Protein AF-A0AAE8LQ64-F1 (afdb_monomer_lite)

Sequence (63 aa):
MSTITMSFDVAERQGGWCFRHPAGDESAPWSSPYPSRRAAEEAAVKACEEHLARAVASALGVA

Radius of gyration: 12.98 Å; chains: 1; bounding box: 26×24×36 Å

Structure (mmCIF, N/CA/C/O backbone):
data_AF-A0AAE8LQ64-F1
#
_entry.id   AF-A0AAE8LQ64-F1
#
loop_
_atom_site.group_PDB
_atom_site.id
_atom_site.type_symbol
_atom_site.label_atom_id
_atom_site.label_alt_id
_atom_site.label_comp_id
_atom_site.label_asym_id
_atom_site.label_entity_id
_atom_site.label_seq_id
_atom_site.pdbx_PDB_ins_code
_atom_site.Cartn_x
_atom_site.Cartn_y
_atom_site.Cartn_z
_atom_site.occupancy
_atom_site.B_iso_or_equiv
_atom_site.auth_seq_id
_atom_site.auth_comp_id
_atom_site.auth_asym_id
_atom_site.auth_atom_id
_atom_site.pdbx_PDB_model_num
ATOM 1 N N . MET A 1 1 ? -12.009 -8.117 16.464 1.00 42.72 1 MET A N 1
ATOM 2 C CA . MET A 1 1 ? -10.895 -7.156 16.579 1.00 42.72 1 MET A CA 1
ATOM 3 C C . MET A 1 1 ? -10.200 -7.137 15.233 1.00 42.72 1 MET A C 1
ATOM 5 O O . MET A 1 1 ? -9.760 -8.196 14.807 1.00 42.72 1 MET A O 1
ATOM 9 N N . SER A 1 2 ? -10.196 -6.011 14.522 1.00 50.88 2 SER A N 1
ATOM 10 C CA . SER A 1 2 ? -9.500 -5.908 13.236 1.00 50.88 2 SER A CA 1
ATOM 11 C C . SER A 1 2 ? -7.999 -5.885 13.507 1.00 50.88 2 SER A C 1
ATOM 13 O O . SER A 1 2 ? -7.491 -4.914 14.062 1.00 50.88 2 SER A O 1
ATOM 15 N N . THR A 1 3 ? -7.302 -6.976 13.199 1.00 58.31 3 THR A N 1
ATOM 16 C CA . THR A 1 3 ? -5.840 -7.020 13.270 1.00 58.31 3 THR A CA 1
ATOM 17 C C . THR A 1 3 ? -5.306 -6.052 12.224 1.00 58.31 3 THR A C 1
ATOM 19 O O . THR A 1 3 ? -5.512 -6.256 11.030 1.00 58.31 3 THR A O 1
ATOM 22 N N . ILE A 1 4 ? -4.675 -4.966 12.664 1.00 60.78 4 ILE A N 1
ATOM 23 C CA . ILE A 1 4 ? -4.046 -4.018 11.749 1.00 60.78 4 ILE A CA 1
ATOM 24 C C . ILE A 1 4 ? -2.773 -4.685 11.220 1.00 60.78 4 ILE A C 1
ATOM 26 O O . ILE A 1 4 ? -1.764 -4.758 11.920 1.00 60.78 4 ILE A O 1
ATOM 30 N N . THR A 1 5 ? -2.826 -5.206 9.997 1.00 64.44 5 THR A N 1
ATOM 31 C CA . THR A 1 5 ? -1.674 -5.855 9.364 1.00 64.44 5 THR A CA 1
ATOM 32 C C . THR A 1 5 ? -0.805 -4.811 8.656 1.00 64.44 5 THR A C 1
ATOM 34 O O . THR A 1 5 ? -1.219 -4.171 7.688 1.00 64.44 5 THR A O 1
ATOM 37 N N . MET A 1 6 ? 0.423 -4.644 9.152 1.00 76.25 6 MET A N 1
ATOM 38 C CA . MET A 1 6 ? 1.466 -3.755 8.618 1.00 76.25 6 MET A CA 1
ATOM 39 C C . MET 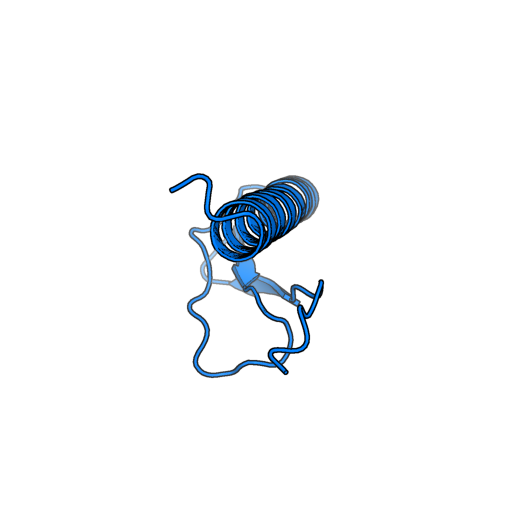A 1 6 ? 2.367 -4.490 7.620 1.00 76.25 6 MET A C 1
ATOM 41 O O . MET A 1 6 ? 3.576 -4.588 7.811 1.00 76.25 6 MET A O 1
ATOM 45 N N . SER A 1 7 ? 1.785 -5.074 6.579 1.00 85.81 7 SER A N 1
ATOM 46 C CA . SER A 1 7 ? 2.545 -5.800 5.563 1.00 85.81 7 SER A CA 1
ATOM 47 C C . SER A 1 7 ? 2.166 -5.312 4.175 1.00 85.81 7 SER A C 1
ATOM 49 O O . SER A 1 7 ? 0.999 -5.047 3.907 1.00 85.81 7 SER A O 1
ATOM 51 N N . PHE A 1 8 ? 3.144 -5.213 3.283 1.00 90.31 8 PHE A N 1
ATOM 52 C CA . PHE A 1 8 ? 2.926 -4.928 1.868 1.00 90.31 8 PHE A CA 1
ATOM 53 C C . PHE A 1 8 ? 3.766 -5.878 1.010 1.00 90.31 8 PHE A C 1
ATOM 55 O O . PHE A 1 8 ? 4.859 -6.277 1.411 1.00 90.31 8 PHE A O 1
ATOM 62 N N . ASP A 1 9 ? 3.254 -6.241 -0.163 1.00 92.06 9 ASP A N 1
ATOM 63 C CA . ASP A 1 9 ? 4.040 -6.947 -1.176 1.00 92.06 9 ASP A CA 1
ATOM 64 C C . ASP A 1 9 ? 4.586 -5.936 -2.178 1.00 92.06 9 ASP A C 1
ATOM 66 O O . ASP A 1 9 ? 3.880 -5.003 -2.554 1.00 92.06 9 ASP A O 1
ATOM 70 N N . VAL A 1 10 ? 5.811 -6.153 -2.656 1.00 92.62 10 VAL A N 1
ATOM 71 C CA . VAL A 1 10 ? 6.422 -5.372 -3.739 1.00 92.62 10 VAL A CA 1
ATOM 72 C C . VAL A 1 10 ? 6.842 -6.324 -4.847 1.00 92.62 10 VAL A C 1
ATOM 74 O O . VAL A 1 10 ? 7.531 -7.311 -4.593 1.00 92.62 10 VAL A O 1
ATOM 77 N N . ALA A 1 11 ? 6.435 -6.033 -6.078 1.00 93.69 11 ALA A N 1
ATOM 78 C CA . ALA A 1 11 ? 6.765 -6.846 -7.240 1.00 93.69 11 ALA A CA 1
ATOM 79 C C . ALA A 1 11 ? 6.919 -5.983 -8.490 1.00 93.69 11 ALA A C 1
ATOM 81 O O . ALA A 1 11 ? 6.228 -4.980 -8.665 1.00 93.69 11 ALA A O 1
ATOM 82 N N . GLU A 1 12 ? 7.800 -6.404 -9.391 1.00 94.50 12 GLU A N 1
ATOM 83 C CA . GLU A 1 12 ? 7.918 -5.799 -10.712 1.00 94.50 12 GLU A CA 1
ATOM 84 C C . GLU A 1 12 ? 6.769 -6.281 -11.612 1.00 94.50 12 GLU A C 1
ATOM 86 O O . GLU A 1 12 ? 6.544 -7.482 -11.779 1.00 94.50 12 GLU A O 1
ATOM 91 N N . ARG A 1 13 ? 5.992 -5.338 -12.151 1.00 89.81 13 ARG A N 1
ATOM 92 C CA . ARG A 1 13 ? 4.798 -5.571 -12.968 1.00 89.81 13 ARG A CA 1
ATOM 93 C C . ARG A 1 13 ? 4.683 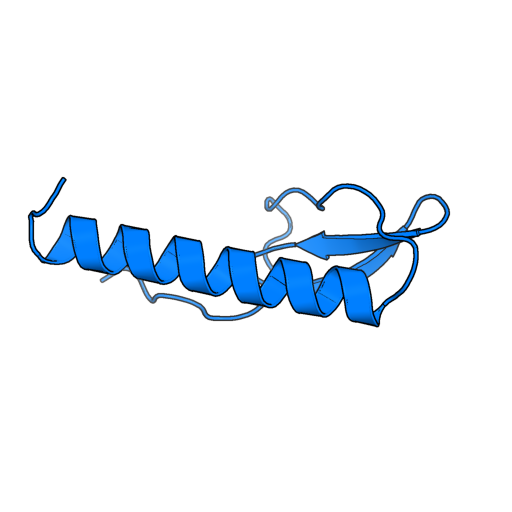-4.514 -14.064 1.00 89.81 13 ARG A C 1
ATOM 95 O O . ARG A 1 13 ? 4.964 -3.347 -13.833 1.00 89.81 13 ARG A O 1
ATOM 102 N N . GLN A 1 14 ? 4.239 -4.923 -15.257 1.00 80.75 14 GLN A N 1
ATOM 103 C CA . GLN A 1 14 ? 3.931 -4.033 -16.396 1.00 80.75 14 GLN A CA 1
ATOM 104 C C . GLN A 1 14 ? 4.970 -2.914 -16.644 1.00 80.75 14 GLN A C 1
ATOM 106 O O . GLN A 1 14 ? 4.612 -1.770 -16.904 1.00 80.75 14 GLN A O 1
ATOM 111 N N . GLY A 1 15 ? 6.265 -3.240 -16.568 1.00 86.88 15 GLY A N 1
ATOM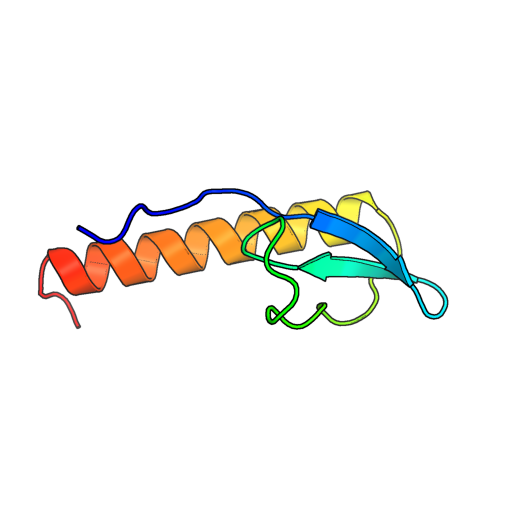 112 C CA . GLY A 1 15 ? 7.342 -2.285 -16.855 1.00 86.88 15 GLY A CA 1
ATOM 113 C C . GLY A 1 15 ? 7.698 -1.327 -15.712 1.00 86.88 15 GLY A C 1
ATOM 114 O O . GLY A 1 15 ? 8.377 -0.333 -15.957 1.00 86.88 15 GLY A O 1
ATOM 115 N N . GLY A 1 16 ? 7.270 -1.606 -14.478 1.00 93.56 16 GLY A N 1
ATOM 116 C CA . GLY A 1 16 ? 7.703 -0.869 -13.293 1.00 93.56 16 GLY A CA 1
ATOM 117 C C . GLY A 1 16 ? 7.526 -1.661 -12.001 1.00 93.56 16 GLY A C 1
ATOM 118 O O . GLY A 1 16 ? 7.117 -2.817 -11.999 1.00 93.56 16 GLY A O 1
ATOM 119 N N . TRP A 1 17 ? 7.846 -1.037 -10.876 1.00 95.75 17 TRP A N 1
ATOM 120 C CA . TRP A 1 17 ? 7.697 -1.635 -9.553 1.00 95.75 17 TRP A CA 1
ATOM 121 C C . TRP A 1 17 ? 6.353 -1.252 -8.960 1.00 95.75 17 TRP A C 1
ATOM 123 O O . TRP A 1 17 ? 6.069 -0.073 -8.817 1.00 95.75 17 TRP A O 1
ATOM 133 N N . CYS A 1 18 ? 5.531 -2.222 -8.594 1.00 94.56 18 CYS A N 1
ATOM 134 C CA . CYS A 1 18 ? 4.246 -1.993 -7.946 1.00 94.56 18 CYS A CA 1
ATOM 135 C C . CYS A 1 18 ? 4.295 -2.528 -6.516 1.00 94.56 18 CYS A C 1
ATOM 137 O O . CYS A 1 18 ? 5.082 -3.424 -6.201 1.00 94.56 18 CYS A O 1
ATOM 139 N N . PHE A 1 19 ? 3.405 -2.028 -5.665 1.00 93.56 19 PHE A N 1
ATOM 140 C CA . PHE A 1 19 ? 3.168 -2.603 -4.344 1.00 93.56 19 PHE A CA 1
ATOM 141 C C . PHE A 1 19 ? 1.678 -2.869 -4.120 1.00 93.56 19 PHE A C 1
ATOM 143 O O . PHE A 1 19 ? 0.835 -2.270 -4.784 1.00 93.56 19 PHE A O 1
ATOM 150 N N . ARG A 1 20 ? 1.335 -3.747 -3.180 1.00 91.75 20 ARG A N 1
ATOM 151 C CA . ARG A 1 20 ? -0.039 -3.899 -2.674 1.00 91.75 20 ARG A CA 1
ATOM 152 C C . ARG A 1 20 ? -0.042 -3.965 -1.153 1.00 91.75 20 ARG A C 1
ATOM 154 O O . ARG A 1 20 ? 0.899 -4.482 -0.553 1.00 91.75 20 ARG A O 1
ATOM 161 N N . HIS A 1 21 ? -1.106 -3.450 -0.550 1.00 88.06 21 HIS A N 1
ATOM 162 C CA . HIS A 1 21 ? -1.355 -3.488 0.890 1.00 88.06 21 HIS A CA 1
ATOM 163 C C . HIS A 1 21 ? -2.814 -3.913 1.130 1.00 88.06 21 HIS A C 1
ATOM 165 O O . HIS A 1 21 ? -3.693 -3.366 0.457 1.00 88.06 21 HIS A O 1
ATOM 171 N N . PRO A 1 22 ? -3.087 -4.854 2.057 1.00 85.94 22 PRO A N 1
ATOM 172 C CA . PRO A 1 22 ? -2.127 -5.616 2.871 1.00 85.94 22 PRO A CA 1
ATOM 173 C C . PRO A 1 22 ? -1.401 -6.730 2.082 1.00 85.94 22 PRO A C 1
ATOM 175 O O . PRO A 1 22 ? -1.875 -7.178 1.039 1.00 85.94 22 PRO A O 1
ATOM 178 N N . ALA A 1 23 ? -0.231 -7.181 2.555 1.00 86.69 23 ALA A N 1
ATOM 179 C CA . ALA A 1 23 ? 0.512 -8.269 1.903 1.00 86.69 23 ALA A CA 1
ATOM 180 C C . ALA A 1 23 ? -0.251 -9.591 1.981 1.00 86.69 23 ALA A C 1
ATOM 182 O O . ALA A 1 23 ? -0.912 -9.881 2.979 1.00 86.69 23 ALA A O 1
ATOM 183 N N . GLY A 1 24 ? -0.095 -10.420 0.952 1.00 81.81 24 GLY A N 1
ATOM 184 C CA . GLY A 1 24 ? -0.736 -11.730 0.854 1.00 81.81 24 GLY A CA 1
ATOM 185 C C . GLY A 1 24 ? -2.231 -11.675 0.534 1.00 81.81 24 GLY A C 1
ATOM 186 O O . GLY A 1 24 ? -2.819 -12.718 0.268 1.00 81.81 24 GLY A O 1
ATOM 187 N N . ASP A 1 25 ? -2.839 -10.488 0.500 1.00 85.69 25 ASP A N 1
ATOM 188 C CA . ASP A 1 25 ? -4.219 -10.324 0.066 1.00 85.69 25 ASP A CA 1
ATOM 189 C C . ASP A 1 25 ? -4.276 -10.292 -1.467 1.00 85.69 25 ASP A C 1
ATOM 191 O O . ASP A 1 25 ? -3.810 -9.365 -2.135 1.00 85.69 25 ASP A O 1
ATOM 195 N N . GLU A 1 26 ? -4.812 -11.362 -2.049 1.00 84.25 26 GLU A N 1
ATOM 196 C CA . GLU A 1 26 ? -4.985 -11.495 -3.497 1.00 84.25 26 GLU A CA 1
ATOM 197 C C . GLU A 1 26 ? -6.099 -10.604 -4.053 1.00 84.25 26 GLU A C 1
ATOM 199 O O . GLU A 1 26 ? -6.102 -10.319 -5.250 1.00 84.25 26 GLU A O 1
ATOM 204 N N . SER A 1 27 ? -7.002 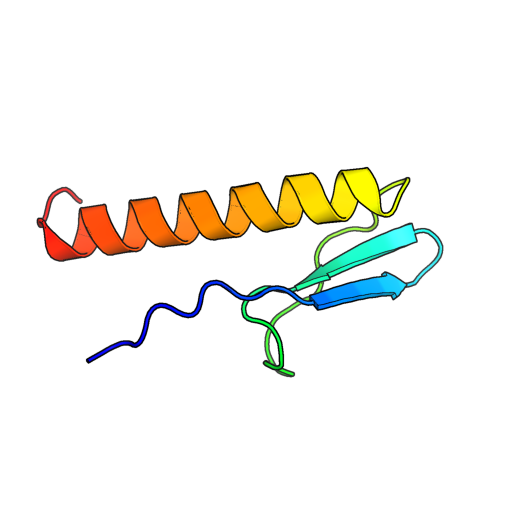-10.126 -3.194 1.00 87.44 27 SER A N 1
ATOM 205 C CA . SER A 1 27 ? -8.050 -9.175 -3.564 1.00 87.44 27 SER A CA 1
ATOM 206 C C . SER A 1 27 ? -7.574 -7.719 -3.525 1.00 87.44 27 SER A C 1
ATOM 208 O O . SER A 1 27 ? -8.201 -6.853 -4.141 1.00 87.44 27 SER A O 1
ATOM 210 N N . ALA A 1 28 ? -6.450 -7.441 -2.854 1.00 86.19 28 ALA A N 1
ATOM 211 C CA . ALA A 1 28 ? -5.886 -6.102 -2.774 1.00 86.19 28 ALA A CA 1
ATOM 212 C C . ALA A 1 28 ? -5.314 -5.654 -4.135 1.00 86.19 28 ALA A C 1
ATOM 214 O O . ALA A 1 28 ? -4.496 -6.365 -4.739 1.00 86.19 28 ALA A O 1
ATOM 215 N N . PRO A 1 29 ? -5.703 -4.465 -4.635 1.00 89.56 29 PRO A N 1
ATOM 216 C CA . PRO A 1 29 ? -5.200 -3.959 -5.901 1.00 89.56 29 PRO A CA 1
ATOM 217 C C . PRO A 1 29 ? -3.710 -3.618 -5.802 1.00 89.56 29 PRO A C 1
ATOM 219 O O . PRO A 1 29 ? -3.223 -3.119 -4.787 1.00 89.56 29 PRO A O 1
ATOM 222 N N . TRP A 1 30 ? -2.990 -3.845 -6.900 1.00 92.12 30 TRP A N 1
ATOM 223 C CA . TRP A 1 30 ? -1.633 -3.333 -7.057 1.00 92.12 30 TRP A CA 1
ATOM 224 C C . TRP A 1 30 ? -1.675 -1.839 -7.363 1.00 92.12 30 TRP A C 1
ATOM 226 O O . TRP A 1 30 ? -2.518 -1.376 -8.133 1.00 92.12 30 TRP A O 1
ATOM 236 N N . SER A 1 31 ? -0.750 -1.094 -6.772 1.00 92.19 31 SER A N 1
ATOM 237 C CA . SER A 1 31 ? -0.551 0.318 -7.056 1.00 92.19 31 SER A CA 1
ATOM 238 C C . SER A 1 31 ? 0.000 0.544 -8.464 1.00 92.19 31 SER A C 1
ATOM 240 O O . SER A 1 31 ? 0.492 -0.372 -9.133 1.00 92.19 31 SER A O 1
ATOM 242 N N . SER A 1 32 ? -0.081 1.796 -8.913 1.00 91.69 32 SER A N 1
ATOM 243 C CA . SER A 1 32 ? 0.528 2.238 -10.166 1.00 91.69 32 SER A CA 1
ATOM 244 C C . SER A 1 32 ? 2.029 1.916 -10.207 1.00 91.69 32 SER A C 1
ATOM 246 O O . SER A 1 32 ? 2.682 1.919 -9.164 1.00 91.69 32 SER A O 1
ATOM 248 N N . PRO A 1 33 ? 2.601 1.656 -11.395 1.00 93.81 33 PRO A N 1
ATOM 249 C CA . PRO A 1 33 ? 4.015 1.332 -11.526 1.00 93.81 33 PRO A CA 1
ATOM 250 C C . PRO A 1 33 ? 4.911 2.515 -11.143 1.00 93.81 33 PRO A C 1
ATOM 252 O O . PRO A 1 33 ? 4.732 3.640 -11.610 1.00 93.81 33 PRO A O 1
ATOM 255 N N . TYR A 1 34 ? 5.914 2.229 -10.319 1.00 93.44 34 TYR A N 1
ATOM 256 C CA . TYR A 1 34 ? 6.971 3.140 -9.900 1.00 93.44 34 TYR A CA 1
ATOM 257 C C . TYR A 1 34 ? 8.263 2.864 -10.680 1.00 93.44 34 TYR A C 1
ATOM 259 O O . TYR A 1 34 ? 8.535 1.722 -11.061 1.00 93.44 34 TYR A O 1
ATOM 267 N N . PRO A 1 35 ? 9.117 3.884 -10.878 1.00 92.56 35 PRO A N 1
ATOM 268 C CA . PRO A 1 35 ? 10.340 3.749 -11.671 1.00 92.56 35 PRO A CA 1
ATOM 269 C C . PRO A 1 35 ? 11.416 2.875 -11.009 1.00 92.56 35 PRO A C 1
ATOM 271 O O . PRO A 1 35 ? 12.360 2.455 -11.670 1.00 92.56 35 PRO A O 1
ATOM 274 N N . SER A 1 36 ? 11.321 2.615 -9.703 1.00 94.25 36 SER A N 1
ATOM 275 C CA . SER A 1 36 ? 12.286 1.788 -8.977 1.00 94.25 36 SER A CA 1
ATOM 276 C C . SER A 1 36 ? 11.633 1.075 -7.801 1.00 94.25 36 SER A C 1
ATOM 278 O O . SER A 1 36 ? 10.652 1.564 -7.235 1.00 94.25 36 SER A O 1
ATOM 280 N N . ARG A 1 37 ? 12.230 -0.050 -7.390 1.00 93.06 37 ARG A N 1
ATOM 281 C CA . ARG A 1 37 ? 11.801 -0.815 -6.215 1.00 93.06 37 ARG A CA 1
ATOM 282 C C . ARG A 1 37 ? 11.707 0.058 -4.970 1.00 93.06 37 ARG A C 1
ATOM 284 O O . ARG A 1 37 ? 10.706 0.019 -4.271 1.00 93.06 37 ARG A O 1
ATOM 291 N N . ARG A 1 38 ? 12.727 0.887 -4.742 1.00 94.06 38 ARG A N 1
ATOM 292 C CA . ARG A 1 38 ? 12.790 1.788 -3.590 1.00 94.06 38 ARG A CA 1
ATOM 293 C C . ARG A 1 38 ? 11.636 2.794 -3.582 1.00 94.06 38 ARG A C 1
ATOM 295 O O . ARG A 1 38 ? 11.036 3.004 -2.538 1.00 94.06 38 ARG A O 1
ATOM 302 N N . ALA A 1 39 ? 11.289 3.369 -4.736 1.00 93.25 39 ALA A N 1
ATOM 303 C CA . ALA A 1 39 ? 10.152 4.286 -4.834 1.00 93.25 39 ALA A CA 1
ATOM 304 C C . ALA A 1 39 ? 8.811 3.583 -4.539 1.00 93.25 39 ALA A C 1
ATOM 306 O O . ALA A 1 39 ? 7.946 4.167 -3.890 1.00 93.25 39 ALA A O 1
ATOM 307 N N . ALA A 1 40 ? 8.653 2.325 -4.969 1.00 93.81 40 ALA A N 1
ATOM 308 C CA . ALA A 1 40 ? 7.483 1.518 -4.621 1.00 93.81 40 ALA A CA 1
ATOM 309 C C . ALA A 1 40 ? 7.437 1.185 -3.120 1.00 93.81 40 ALA A C 1
ATOM 311 O O . ALA A 1 40 ? 6.375 1.278 -2.516 1.00 93.81 40 ALA A O 1
ATOM 312 N N . GLU A 1 41 ? 8.574 0.836 -2.508 1.00 92.19 41 GLU A N 1
ATOM 313 C CA . GLU A 1 41 ? 8.682 0.557 -1.068 1.00 92.19 41 GLU A CA 1
ATOM 314 C C . GLU A 1 41 ? 8.363 1.797 -0.217 1.00 92.19 41 GLU A C 1
ATOM 316 O O . GLU A 1 41 ? 7.567 1.709 0.714 1.00 92.19 41 GLU A O 1
ATOM 321 N N . GLU A 1 42 ? 8.912 2.967 -0.557 1.00 93.56 42 GLU A N 1
ATOM 322 C CA . GLU A 1 42 ? 8.626 4.232 0.140 1.00 93.56 42 GLU A CA 1
ATOM 323 C C . GLU A 1 42 ? 7.133 4.598 0.050 1.00 93.56 42 GLU A C 1
ATOM 325 O O . GLU A 1 42 ? 6.520 5.002 1.042 1.00 93.56 42 GLU A O 1
ATOM 330 N N . ALA A 1 43 ? 6.513 4.395 -1.117 1.00 92.50 43 ALA A N 1
ATOM 331 C CA . ALA A 1 43 ? 5.080 4.606 -1.291 1.00 92.50 43 ALA A CA 1
ATOM 332 C C . ALA A 1 43 ? 4.230 3.580 -0.518 1.00 92.50 43 ALA A C 1
ATOM 334 O O . ALA A 1 43 ? 3.192 3.945 0.038 1.00 92.50 43 ALA A O 1
ATOM 335 N N . ALA A 1 44 ? 4.679 2.324 -0.435 1.00 91.50 44 ALA A N 1
ATOM 336 C CA . ALA A 1 44 ? 4.014 1.279 0.336 1.00 91.50 44 ALA A CA 1
ATOM 337 C C . ALA A 1 44 ? 4.022 1.578 1.838 1.00 91.50 44 ALA A C 1
ATOM 339 O O . ALA A 1 44 ? 2.987 1.470 2.494 1.00 91.50 44 ALA A O 1
ATOM 340 N N . VAL A 1 45 ? 5.166 2.019 2.372 1.00 90.94 45 VAL A N 1
ATOM 341 C CA . VAL A 1 45 ? 5.291 2.445 3.774 1.00 90.94 45 VAL A CA 1
ATOM 342 C C . VAL A 1 45 ? 4.329 3.591 4.066 1.00 90.94 45 VAL A C 1
ATOM 344 O O . VAL A 1 45 ? 3.563 3.511 5.024 1.00 90.94 45 VAL A O 1
ATOM 347 N N . LYS A 1 46 ? 4.287 4.609 3.203 1.00 91.06 46 LYS A N 1
ATOM 348 C CA . LYS A 1 46 ? 3.364 5.735 3.377 1.00 91.06 46 LYS A CA 1
ATOM 349 C C . LYS A 1 46 ? 1.895 5.297 3.359 1.00 91.06 46 LYS A C 1
ATOM 351 O O . LYS A 1 46 ? 1.103 5.772 4.167 1.00 91.06 46 LYS A O 1
ATOM 356 N N . ALA A 1 47 ? 1.523 4.363 2.484 1.00 88.94 47 ALA A N 1
ATOM 357 C CA . ALA A 1 47 ? 0.169 3.810 2.459 1.00 88.94 47 ALA A CA 1
ATOM 358 C C . ALA A 1 47 ? -0.180 3.072 3.768 1.00 88.94 47 ALA A C 1
ATOM 360 O O . ALA A 1 47 ? -1.285 3.233 4.290 1.00 88.94 47 ALA A O 1
ATOM 361 N N . CYS A 1 48 ? 0.767 2.319 4.339 1.00 88.00 48 CYS A N 1
ATOM 362 C CA . CYS A 1 48 ? 0.610 1.696 5.656 1.00 88.00 48 CYS A CA 1
ATOM 363 C C . CYS A 1 48 ? 0.435 2.737 6.772 1.00 88.00 48 CYS A C 1
ATOM 365 O O . CYS A 1 48 ? -0.436 2.577 7.628 1.00 88.00 48 CYS A O 1
ATOM 367 N N . GLU A 1 49 ? 1.234 3.806 6.762 1.00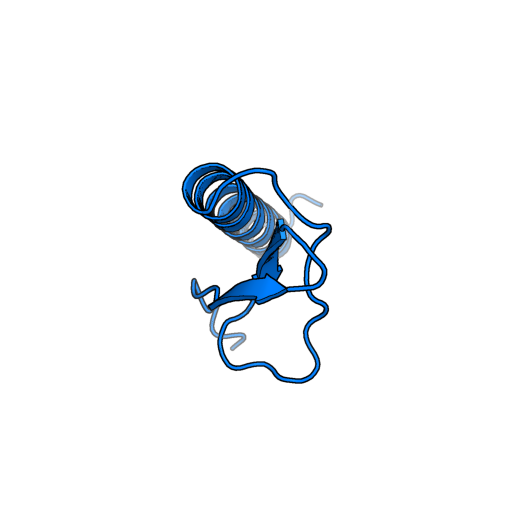 89.62 49 GLU A N 1
ATOM 368 C CA . GLU A 1 49 ? 1.134 4.904 7.731 1.00 89.62 49 GLU A CA 1
ATOM 369 C C . GLU A 1 49 ? -0.222 5.613 7.647 1.00 89.62 49 GLU A C 1
ATOM 371 O O . GLU A 1 49 ? -0.857 5.863 8.670 1.00 89.62 49 GLU A O 1
ATOM 376 N N . GLU A 1 50 ? -0.717 5.887 6.439 1.00 88.38 50 GLU A N 1
ATOM 377 C CA . GLU A 1 50 ? -2.045 6.472 6.236 1.00 88.38 50 GLU A CA 1
ATOM 378 C C . GLU A 1 50 ? -3.161 5.529 6.705 1.00 88.38 50 GLU A C 1
ATOM 380 O O . GLU A 1 50 ? -4.133 5.975 7.322 1.00 88.38 50 GLU A O 1
ATOM 385 N N . HIS A 1 51 ? -3.022 4.223 6.458 1.00 85.88 51 HIS A N 1
ATOM 386 C CA . HIS A 1 51 ? -3.957 3.220 6.962 1.00 85.88 51 HIS A CA 1
ATOM 387 C C . HIS A 1 51 ? -3.982 3.196 8.498 1.00 85.88 51 HIS A C 1
ATOM 389 O O . HIS A 1 51 ? -5.064 3.200 9.088 1.00 85.88 51 HIS A O 1
ATOM 395 N N . LEU A 1 52 ? -2.814 3.250 9.151 1.00 86.00 52 LEU A N 1
ATOM 396 C CA . LEU A 1 52 ? -2.709 3.390 10.607 1.00 86.00 52 LEU A CA 1
ATOM 397 C C . LEU A 1 52 ? -3.367 4.665 11.101 1.00 86.00 52 LEU A C 1
ATOM 399 O O . LEU A 1 52 ? -4.172 4.609 12.025 1.00 86.00 52 LEU A O 1
ATOM 403 N N . ALA A 1 53 ? -3.040 5.804 10.494 1.00 88.25 53 ALA A N 1
ATOM 404 C CA . ALA A 1 53 ? -3.571 7.093 10.905 1.00 88.25 53 ALA A CA 1
ATOM 405 C C . ALA A 1 53 ? -5.104 7.095 10.849 1.00 88.25 53 ALA A C 1
ATOM 407 O O . ALA A 1 53 ? -5.751 7.530 11.798 1.00 88.25 53 ALA A O 1
ATOM 408 N N . ARG A 1 54 ? -5.693 6.524 9.788 1.00 86.88 54 ARG A N 1
ATOM 409 C CA . ARG A 1 54 ? -7.151 6.362 9.660 1.00 86.88 54 ARG A CA 1
ATOM 410 C C . ARG A 1 54 ? -7.726 5.392 10.689 1.00 86.88 54 ARG A C 1
ATOM 412 O O . ARG A 1 54 ? -8.766 5.685 11.273 1.00 86.88 54 ARG A O 1
ATOM 419 N N . ALA A 1 55 ? -7.067 4.259 10.930 1.00 85.94 55 ALA A N 1
ATOM 420 C CA . ALA A 1 55 ? -7.504 3.292 11.934 1.00 85.94 55 ALA A CA 1
ATOM 421 C C . ALA A 1 55 ? -7.488 3.899 13.347 1.00 85.94 55 ALA A C 1
ATOM 423 O O . ALA A 1 55 ? -8.439 3.723 14.105 1.00 85.94 55 ALA A O 1
ATOM 424 N N . VAL A 1 56 ? -6.447 4.667 13.679 1.00 86.56 56 VAL A N 1
ATOM 425 C CA . VAL A 1 56 ? -6.313 5.388 14.951 1.00 86.56 56 VAL A CA 1
ATOM 426 C C . VAL A 1 56 ? -7.355 6.498 15.063 1.00 86.56 56 VAL A C 1
ATOM 428 O O . VAL A 1 56 ? -8.037 6.574 16.080 1.00 86.56 56 VAL A O 1
ATOM 431 N N . ALA A 1 57 ? -7.538 7.314 14.022 1.00 87.88 57 ALA A N 1
ATOM 432 C CA . ALA A 1 57 ? -8.564 8.358 13.981 1.00 87.88 57 ALA A CA 1
ATOM 433 C C . ALA A 1 57 ? -9.969 7.775 14.214 1.00 87.88 57 ALA A C 1
ATOM 435 O O . ALA A 1 57 ? -10.710 8.249 15.075 1.00 87.88 57 ALA A O 1
ATOM 436 N N . SER A 1 58 ? -10.290 6.670 13.531 1.00 86.56 58 SER A N 1
ATOM 437 C CA . SER A 1 58 ? -11.550 5.947 13.714 1.00 86.56 58 SER A CA 1
ATOM 438 C C . SER A 1 58 ? -11.695 5.356 15.118 1.00 86.56 58 SER A C 1
ATOM 440 O O . SER A 1 58 ? -12.790 5.397 15.671 1.00 86.56 58 SER A O 1
ATOM 442 N N . ALA A 1 59 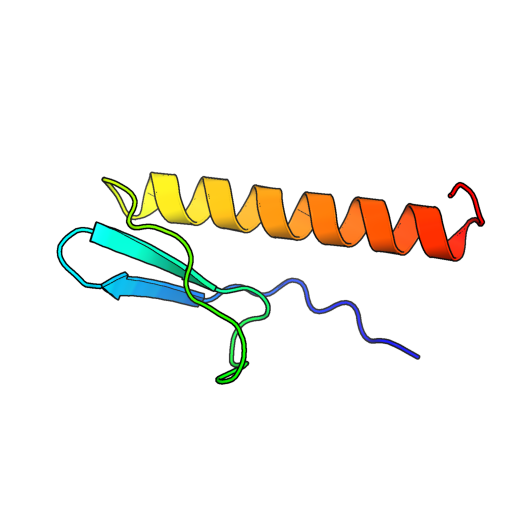? -10.626 4.802 15.699 1.00 86.00 59 ALA A N 1
ATOM 443 C CA . ALA A 1 59 ? -10.658 4.214 17.039 1.00 86.00 59 ALA A CA 1
ATOM 444 C C . ALA A 1 59 ? -10.818 5.270 18.143 1.00 86.00 59 ALA A C 1
ATOM 446 O O . ALA A 1 59 ? -11.471 5.015 19.152 1.00 86.00 59 ALA A O 1
ATOM 447 N N . LEU A 1 60 ? -10.239 6.456 17.945 1.00 88.06 60 LEU A N 1
ATOM 448 C CA . LEU A 1 60 ? -10.339 7.586 18.868 1.00 88.06 60 LEU A CA 1
ATOM 449 C C . LEU A 1 60 ? -11.619 8.414 18.668 1.00 88.06 60 LEU A C 1
ATOM 451 O O . LEU A 1 60 ? -11.857 9.343 19.435 1.00 88.06 60 LEU A O 1
ATOM 455 N N . GLY A 1 61 ? -12.441 8.097 17.660 1.00 81.62 61 GLY A N 1
ATOM 456 C CA . GLY A 1 61 ? -13.654 8.854 17.338 1.00 81.62 61 GLY A CA 1
ATOM 457 C C . GLY A 1 61 ? -13.375 10.264 16.809 1.00 81.62 61 GLY A C 1
ATOM 458 O O . GLY A 1 61 ? -14.244 11.128 16.884 1.00 81.62 61 GLY A O 1
ATOM 459 N N . VAL A 1 62 ? -12.167 10.502 16.295 1.00 71.94 62 VAL A N 1
ATOM 460 C CA . VAL A 1 62 ? -11.748 11.762 15.670 1.00 71.94 62 VAL A CA 1
ATOM 461 C C . VAL A 1 62 ? -11.911 11.583 14.160 1.00 71.94 62 VAL A C 1
ATOM 463 O O . VAL A 1 62 ? -10.934 11.362 13.449 1.00 71.94 62 VAL A O 1
ATOM 466 N N . ALA A 1 63 ? -13.158 11.556 13.692 1.00 57.03 63 ALA A N 1
ATOM 467 C CA . ALA A 1 63 ? -13.511 11.439 12.276 1.00 57.03 63 ALA A CA 1
ATOM 468 C C . ALA A 1 63 ? -14.175 12.724 11.780 1.00 57.03 63 ALA A C 1
ATOM 470 O O . ALA A 1 63 ? -15.018 13.268 12.530 1.00 57.03 63 ALA A O 1
#

Secondary structure (DSSP, 8-state):
--------EEEEETTEEEEESSTT-SSSPPPPPBSSHHHHHHHHHHHHHHHHHHHHHHHTT--

pLDDT: mean 85.94, std 10.97, range [42.72, 95.75]

Foldseek 3Di:
DPDLALDKDWDQDDQAIWIFPPPPPPPTDIDDGDHDSVVRVVVSNVVSVVVVVVVVCVVVVVD